Protein AF-A0A158B3M4-F1 (afdb_monomer)

Nearest PDB structures (foldseek):
  5ila-assembly1_A  TM=5.891E-01  e=2.094E+00  Arabidopsis thaliana
  6e8a-assembly1_A-3  TM=6.252E-01  e=7.733E+00  Salmonella enterica subsp. enterica serovar Typhimurium
  7zeb-assembly1_9  TM=3.702E-01  e=6.029E+00  Ovis aries
  5gpn-assembly1_b  TM=2.457E-01  e=3.444E+00  Sus scrofa
  5xtb-assembly1_B  TM=2.445E-01  e=8.229E+00  Homo sapiens

Sequence (99 aa):
MLRRANVKKPRENPSGKGVWIRVFDVSPAGKKRLVALAWRRTPFRTEPDTNDAPDDTDLAFGLPDGSVKWRNKAAFLKAWNIDLDARSLSGAEAKHTPS

Organism: NCBI:txid1777137

pLDDT: mean 76.66, std 18.83, range [39.22, 96.88]

Structure (mmCIF, N/CA/C/O backbone):
data_AF-A0A158B3M4-F1
#
_entry.id   AF-A0A158B3M4-F1
#
loop_
_atom_site.group_PDB
_atom_site.id
_atom_site.type_symbol
_atom_site.label_atom_id
_atom_site.label_alt_id
_atom_site.label_comp_id
_atom_site.label_asym_id
_atom_site.label_entity_id
_atom_site.label_seq_id
_atom_site.pdbx_PDB_ins_code
_atom_site.Cartn_x
_atom_site.Cartn_y
_atom_site.Cartn_z
_atom_site.occupancy
_atom_site.B_iso_or_equiv
_atom_site.auth_seq_id
_atom_site.auth_comp_id
_atom_site.auth_asym_id
_atom_site.auth_atom_id
_atom_site.pdbx_PDB_model_num
ATOM 1 N N . MET A 1 1 ? 28.980 17.049 29.793 1.00 39.41 1 MET A N 1
ATOM 2 C CA . MET A 1 1 ? 28.494 15.756 29.253 1.00 39.41 1 MET A CA 1
ATOM 3 C C . MET A 1 1 ? 27.095 15.955 28.682 1.00 39.41 1 MET A C 1
ATOM 5 O O . MET A 1 1 ? 26.176 16.181 29.455 1.00 39.41 1 MET A O 1
ATOM 9 N N . LEU A 1 2 ? 26.924 15.929 27.357 1.00 41.75 2 LEU A N 1
ATOM 10 C CA . LEU A 1 2 ? 25.615 16.105 26.713 1.00 41.75 2 LEU A CA 1
ATOM 11 C C . LEU A 1 2 ? 25.056 14.728 26.315 1.00 41.75 2 LEU A C 1
ATOM 13 O O . LEU A 1 2 ? 25.649 14.033 25.490 1.00 41.75 2 LEU A O 1
ATOM 17 N N . ARG A 1 3 ? 23.941 14.312 26.928 1.00 41.88 3 ARG A N 1
ATOM 18 C CA . ARG A 1 3 ? 23.232 13.068 26.589 1.00 41.88 3 ARG A CA 1
ATOM 19 C C . ARG A 1 3 ? 22.544 13.250 25.234 1.00 41.88 3 ARG A C 1
ATOM 21 O O . ARG A 1 3 ? 21.587 14.011 25.130 1.00 41.88 3 ARG A O 1
ATOM 28 N N . ARG A 1 4 ? 23.032 12.570 24.192 1.00 44.25 4 ARG A N 1
ATOM 29 C CA . ARG A 1 4 ? 22.353 12.516 22.889 1.00 44.25 4 ARG A CA 1
ATOM 30 C C . ARG A 1 4 ? 21.046 11.740 23.047 1.00 44.25 4 ARG A C 1
ATOM 32 O O . ARG A 1 4 ? 21.058 10.581 23.456 1.00 44.25 4 ARG A O 1
ATOM 39 N N . ALA A 1 5 ? 19.930 12.399 22.745 1.00 47.19 5 ALA A N 1
ATOM 40 C CA . ALA A 1 5 ? 18.622 11.771 22.661 1.00 47.19 5 ALA A CA 1
ATOM 41 C C . ALA A 1 5 ? 18.674 10.626 21.640 1.00 47.19 5 ALA A C 1
ATOM 43 O O . ALA A 1 5 ? 19.122 10.805 20.507 1.00 47.19 5 ALA A O 1
ATOM 44 N N . ASN A 1 6 ? 18.228 9.445 22.061 1.00 40.44 6 ASN A N 1
ATOM 45 C CA . ASN A 1 6 ? 18.100 8.274 21.208 1.00 40.44 6 ASN A CA 1
ATOM 46 C C . ASN A 1 6 ? 16.907 8.507 20.267 1.00 40.44 6 ASN A C 1
ATOM 48 O O . ASN A 1 6 ? 15.773 8.130 20.570 1.00 40.44 6 ASN A O 1
ATOM 52 N N . VAL A 1 7 ? 17.151 9.220 19.164 1.00 48.78 7 VAL A N 1
ATOM 53 C CA . VAL A 1 7 ? 16.191 9.397 18.075 1.00 48.78 7 VAL A CA 1
ATOM 54 C C . VAL A 1 7 ? 15.890 8.003 17.540 1.00 48.78 7 VAL A C 1
ATOM 56 O O . VAL A 1 7 ? 16.701 7.408 16.831 1.00 48.78 7 VAL A O 1
ATOM 59 N N . LYS A 1 8 ? 14.731 7.449 17.912 1.00 39.22 8 LYS A N 1
ATOM 60 C CA . LYS A 1 8 ? 14.194 6.263 17.248 1.00 39.22 8 LYS A CA 1
ATOM 61 C C . LYS A 1 8 ? 14.062 6.626 15.776 1.00 39.22 8 LYS A C 1
ATOM 63 O O . LYS A 1 8 ? 13.172 7.397 15.419 1.00 39.22 8 LYS A O 1
ATOM 68 N N . LYS A 1 9 ? 14.961 6.093 14.942 1.00 41.88 9 LYS A N 1
ATOM 69 C CA . LYS A 1 9 ? 14.811 6.144 13.489 1.00 41.88 9 LYS A CA 1
ATOM 70 C C . LYS A 1 9 ? 13.369 5.731 13.167 1.00 41.88 9 LYS A C 1
ATOM 72 O O . LYS A 1 9 ? 12.908 4.727 13.729 1.00 41.88 9 LYS A O 1
ATOM 77 N N . PRO A 1 10 ? 12.631 6.490 12.337 1.00 45.53 10 PRO A N 1
ATOM 78 C CA . PRO A 1 10 ? 11.341 6.020 11.856 1.00 45.53 10 PRO A CA 1
ATOM 79 C C . PRO A 1 10 ? 11.572 4.633 11.264 1.00 45.53 10 PRO A C 1
ATOM 81 O O . PRO A 1 10 ? 12.551 4.449 10.544 1.00 45.53 10 PRO A O 1
ATOM 84 N N . ARG A 1 11 ? 10.742 3.656 11.658 1.00 47.47 11 ARG A N 1
ATOM 85 C CA . ARG A 1 11 ? 10.827 2.263 11.195 1.00 47.47 11 ARG A CA 1
ATOM 86 C C . ARG A 1 11 ? 11.049 2.274 9.686 1.00 47.47 11 ARG A C 1
ATOM 88 O O . ARG A 1 11 ? 10.134 2.602 8.932 1.00 47.47 11 ARG A O 1
ATOM 95 N N . GLU A 1 12 ? 12.286 1.990 9.298 1.00 49.44 12 GLU A N 1
ATOM 96 C CA . GLU A 1 12 ? 12.706 1.928 7.912 1.00 49.44 12 GLU A CA 1
ATOM 97 C C . GLU A 1 12 ? 11.808 0.905 7.224 1.00 49.44 12 GLU A C 1
ATOM 99 O O . GLU A 1 12 ? 11.431 -0.110 7.819 1.00 49.44 12 GLU A O 1
ATOM 104 N N . ASN A 1 13 ? 11.373 1.226 6.009 1.00 52.41 13 ASN A N 1
ATOM 105 C CA . ASN A 1 13 ? 10.544 0.331 5.225 1.00 52.41 13 ASN A CA 1
ATOM 106 C C . ASN A 1 13 ? 11.209 -1.061 5.186 1.00 52.41 13 ASN A C 1
ATOM 108 O O . ASN A 1 13 ? 12.348 -1.140 4.726 1.00 52.41 13 ASN A O 1
ATOM 112 N N . PRO A 1 14 ? 10.540 -2.147 5.619 1.00 50.34 14 PRO A N 1
ATOM 113 C CA . PRO A 1 14 ? 11.164 -3.468 5.723 1.00 50.34 14 PRO A CA 1
ATOM 114 C C . PRO A 1 14 ? 11.687 -4.011 4.386 1.00 50.34 14 PRO A C 1
ATOM 116 O O . PRO A 1 14 ? 12.484 -4.940 4.381 1.00 50.34 14 PRO A O 1
ATOM 119 N N . SER A 1 15 ? 11.279 -3.427 3.253 1.00 54.03 15 SER A N 1
ATOM 120 C CA . SER A 1 15 ? 11.798 -3.801 1.935 1.00 54.03 15 SER A 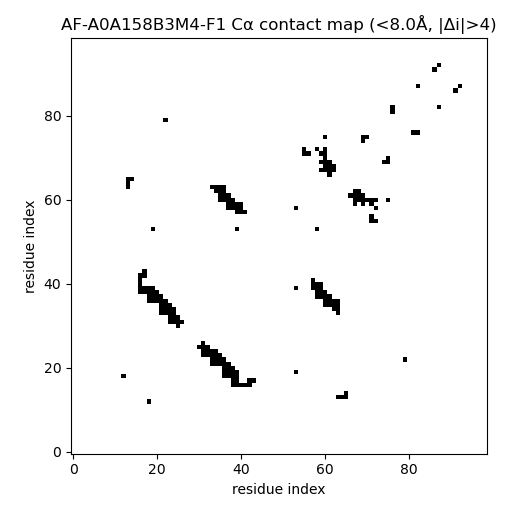CA 1
ATOM 121 C C . SER A 1 15 ? 13.028 -3.008 1.468 1.00 54.03 15 SER A C 1
ATOM 123 O O . SER A 1 15 ? 13.576 -3.364 0.430 1.00 54.03 15 SER A O 1
ATOM 125 N N . GLY A 1 16 ? 13.461 -1.942 2.158 1.00 56.00 16 GLY A N 1
ATOM 126 C CA . GLY A 1 16 ? 14.569 -1.076 1.704 1.00 56.00 16 GLY A CA 1
ATOM 127 C C . GLY A 1 16 ? 14.309 -0.346 0.371 1.00 56.00 16 GLY A C 1
ATOM 128 O O . GLY A 1 16 ? 15.209 0.266 -0.193 1.00 56.00 16 GLY A O 1
ATOM 129 N N . LYS A 1 17 ? 13.078 -0.423 -0.156 1.00 61.81 17 LYS A N 1
ATOM 130 C CA . LYS A 1 17 ? 12.651 0.139 -1.450 1.00 61.81 17 LYS A CA 1
ATOM 131 C C . LYS A 1 17 ? 11.815 1.409 -1.241 1.00 61.81 17 LYS A C 1
ATOM 133 O O . LYS A 1 17 ? 11.305 1.649 -0.150 1.00 61.81 17 LYS A O 1
ATOM 138 N N . GLY A 1 18 ? 11.645 2.240 -2.267 1.00 72.56 18 GLY A N 1
ATOM 139 C CA . GLY A 1 18 ? 10.725 3.382 -2.186 1.00 72.56 18 GLY A CA 1
ATOM 140 C C . GLY A 1 18 ? 9.287 2.905 -1.935 1.00 72.56 18 GLY A C 1
ATOM 141 O O . GLY A 1 18 ? 8.771 2.089 -2.704 1.00 72.56 18 GLY A O 1
ATOM 142 N N . VAL A 1 19 ? 8.651 3.374 -0.853 1.00 84.06 19 VAL A N 1
ATOM 143 C CA . VAL A 1 19 ? 7.229 3.101 -0.566 1.00 84.06 19 VAL A CA 1
ATOM 144 C C . VAL A 1 19 ? 6.388 4.214 -1.158 1.00 84.06 19 VAL A C 1
ATOM 146 O O . VAL A 1 19 ? 6.597 5.373 -0.814 1.00 84.06 19 VAL A O 1
ATOM 149 N N . TRP A 1 20 ? 5.416 3.840 -1.982 1.00 85.81 20 TRP A N 1
ATOM 150 C CA . TRP A 1 20 ? 4.494 4.768 -2.624 1.00 85.81 20 TRP A CA 1
ATOM 151 C C . TRP A 1 20 ? 3.237 5.005 -1.783 1.00 85.81 20 TRP A C 1
ATOM 153 O O . TRP A 1 20 ? 2.866 6.142 -1.521 1.00 85.81 20 TRP A O 1
ATOM 163 N N . ILE A 1 21 ? 2.606 3.934 -1.287 1.00 89.50 21 ILE A N 1
ATOM 164 C CA . ILE A 1 21 ? 1.390 4.029 -0.462 1.00 89.50 21 ILE A CA 1
ATOM 165 C C . ILE A 1 21 ? 1.597 3.248 0.832 1.00 89.50 21 ILE A C 1
ATOM 167 O O . ILE A 1 21 ? 2.101 2.125 0.812 1.00 89.50 21 ILE A O 1
ATOM 171 N N . ARG A 1 22 ? 1.172 3.828 1.959 1.00 92.69 22 ARG A N 1
ATOM 172 C CA . ARG A 1 22 ? 1.091 3.162 3.266 1.00 92.69 22 ARG A CA 1
ATOM 173 C C . ARG A 1 22 ? -0.345 3.215 3.766 1.00 92.69 22 ARG A C 1
ATOM 175 O O . ARG A 1 22 ? -0.901 4.300 3.897 1.00 92.69 22 ARG A O 1
ATOM 182 N N . VAL A 1 23 ? -0.910 2.060 4.094 1.00 94.12 23 VAL A N 1
ATOM 183 C CA . VAL A 1 23 ? -2.252 1.947 4.672 1.00 94.12 23 VAL A CA 1
ATOM 184 C C . VAL A 1 23 ? -2.121 1.635 6.152 1.00 94.12 23 VAL A C 1
ATOM 186 O O . VAL A 1 23 ? -1.515 0.629 6.534 1.00 94.12 23 VAL A O 1
ATOM 189 N N . PHE A 1 24 ? -2.684 2.508 6.983 1.00 94.25 24 PHE A N 1
ATOM 190 C CA . PHE A 1 24 ? -2.698 2.345 8.428 1.00 94.25 24 PHE A CA 1
ATOM 191 C C . PHE A 1 24 ? -4.112 2.056 8.914 1.00 94.25 24 PHE A C 1
ATOM 193 O O . PHE A 1 24 ? -5.038 2.804 8.624 1.00 94.25 24 PHE A O 1
ATOM 200 N N . ASP A 1 25 ? -4.236 1.007 9.710 1.00 93.06 25 ASP A N 1
ATOM 201 C CA . ASP A 1 25 ? -5.363 0.791 10.603 1.00 93.06 25 ASP A CA 1
ATOM 202 C C . ASP A 1 25 ? -5.136 1.634 11.866 1.00 93.06 25 ASP A C 1
ATOM 204 O O . ASP A 1 25 ? -4.045 1.604 12.454 1.00 93.06 25 ASP A O 1
ATOM 208 N N . VAL A 1 26 ? -6.121 2.443 12.246 1.00 94.62 26 VAL A N 1
ATOM 209 C CA . VAL A 1 26 ? -6.009 3.399 13.352 1.00 94.62 26 VAL A CA 1
ATOM 210 C C . VAL A 1 26 ? -7.044 3.046 14.406 1.00 94.62 26 VAL A C 1
ATOM 212 O O . VAL A 1 26 ? -8.243 3.155 14.177 1.00 94.62 26 VAL A O 1
ATOM 215 N N . SER A 1 27 ? -6.574 2.635 15.584 1.00 93.62 27 SER A N 1
ATOM 216 C CA . SER A 1 27 ? -7.464 2.341 16.711 1.00 93.62 27 SER A CA 1
ATOM 217 C C . SER A 1 27 ? -8.214 3.604 17.165 1.00 93.62 27 SER A C 1
ATOM 219 O O . SER A 1 27 ? -7.654 4.694 17.017 1.00 93.62 27 SER A O 1
ATOM 221 N N . PRO A 1 28 ? -9.347 3.483 17.880 1.00 95.00 28 PRO A N 1
ATOM 222 C CA . PRO A 1 28 ? -10.016 4.625 18.516 1.00 95.00 28 PRO A CA 1
ATOM 223 C C . PRO A 1 28 ? -9.105 5.455 19.439 1.00 95.00 28 PRO A C 1
ATOM 225 O O . PRO A 1 28 ? -9.268 6.662 19.551 1.00 95.00 28 PRO A O 1
ATOM 228 N N . ALA A 1 29 ? -8.088 4.830 20.044 1.00 94.44 29 ALA A N 1
ATOM 229 C CA . ALA A 1 29 ? -7.073 5.500 20.864 1.00 94.44 29 ALA A CA 1
ATOM 230 C C . ALA A 1 29 ? -5.951 6.186 20.044 1.00 94.44 29 ALA A C 1
ATOM 232 O O . ALA A 1 29 ? -4.924 6.574 20.595 1.00 94.44 29 ALA A O 1
ATOM 233 N N . GLY A 1 30 ? -6.081 6.274 18.716 1.00 92.69 30 GLY A N 1
ATOM 234 C CA . GLY A 1 30 ? -5.117 6.925 17.819 1.00 92.69 30 GLY A CA 1
ATOM 235 C C . GLY A 1 30 ? -3.863 6.109 17.478 1.00 92.69 30 GLY A C 1
ATOM 236 O O . GLY A 1 30 ? -3.011 6.568 16.713 1.00 92.69 30 GLY A O 1
ATOM 237 N N . LYS A 1 31 ? -3.723 4.881 17.995 1.00 95.38 31 LYS A N 1
ATOM 238 C CA . LYS A 1 31 ? -2.599 3.999 17.656 1.00 95.38 31 LYS A CA 1
ATOM 239 C C . LYS A 1 31 ? -2.690 3.545 16.198 1.00 95.38 31 LYS A C 1
ATOM 241 O O . LYS A 1 31 ? -3.658 2.899 15.808 1.00 95.38 31 LYS A O 1
ATOM 246 N N . LYS A 1 32 ? -1.643 3.835 15.421 1.00 95.38 32 LYS A N 1
ATOM 247 C CA . LYS A 1 32 ? -1.512 3.444 14.010 1.00 95.38 32 LYS A CA 1
ATOM 248 C C . LYS A 1 32 ? -0.799 2.099 13.876 1.00 95.38 32 LYS A C 1
ATOM 250 O O . LYS A 1 32 ? 0.272 1.899 14.455 1.00 95.38 32 LYS A O 1
ATOM 255 N N . ARG A 1 33 ? -1.350 1.204 13.061 1.00 95.44 33 ARG A N 1
ATOM 256 C CA . ARG A 1 33 ? -0.745 -0.067 12.654 1.00 95.44 33 ARG A CA 1
ATOM 257 C C . ARG A 1 33 ? -0.698 -0.125 11.135 1.00 95.44 33 ARG A C 1
ATOM 259 O O . ARG A 1 33 ? -1.721 -0.005 10.482 1.00 95.44 33 ARG A O 1
ATOM 266 N N . LEU A 1 34 ? 0.491 -0.305 10.573 1.00 94.62 34 LEU A N 1
ATOM 267 C CA . LEU A 1 34 ? 0.659 -0.503 9.136 1.00 94.62 34 LEU A CA 1
ATOM 268 C C . LEU A 1 34 ? 0.057 -1.863 8.758 1.00 94.62 34 LEU A C 1
ATOM 270 O O . LEU A 1 34 ? 0.425 -2.865 9.368 1.00 94.62 34 LEU A O 1
ATOM 274 N N . VAL A 1 35 ? -0.876 -1.891 7.806 1.00 95.19 35 VAL A N 1
ATOM 275 C CA . VAL A 1 35 ? -1.605 -3.112 7.404 1.00 95.19 35 VAL A CA 1
ATOM 276 C C . VAL A 1 35 ? -1.440 -3.4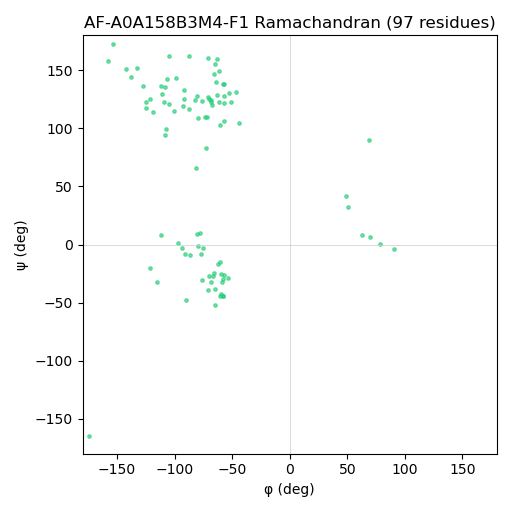54 5.929 1.00 95.19 35 VAL A C 1
ATOM 278 O O . VAL A 1 35 ? -1.598 -4.616 5.563 1.00 95.19 35 VAL A O 1
ATOM 281 N N . ALA A 1 36 ? -1.061 -2.484 5.096 1.00 95.38 36 ALA A N 1
ATOM 282 C CA . ALA A 1 36 ? -0.699 -2.727 3.707 1.00 95.38 36 ALA A CA 1
ATOM 283 C C . ALA A 1 36 ? 0.191 -1.623 3.139 1.00 95.38 36 ALA A C 1
ATOM 285 O O . ALA A 1 36 ? 0.226 -0.498 3.648 1.00 95.38 36 ALA A O 1
ATOM 286 N N . LEU A 1 37 ? 0.930 -1.960 2.088 1.00 95.19 37 LEU A N 1
ATOM 287 C CA . LEU A 1 37 ? 1.829 -1.052 1.391 1.00 95.19 37 LEU A CA 1
ATOM 288 C C . LEU A 1 37 ? 1.804 -1.304 -0.119 1.00 95.19 37 LEU A C 1
ATOM 290 O O . LEU A 1 37 ? 1.620 -2.437 -0.569 1.00 95.19 37 LEU A O 1
ATOM 294 N N . ALA A 1 38 ? 2.069 -0.241 -0.874 1.00 93.06 38 ALA A N 1
ATOM 295 C CA . ALA A 1 38 ? 2.531 -0.311 -2.253 1.00 93.06 38 ALA A CA 1
ATOM 296 C C . ALA A 1 38 ? 3.998 0.132 -2.293 1.00 93.06 38 ALA A C 1
ATOM 298 O O . ALA A 1 38 ? 4.316 1.239 -1.850 1.00 93.06 38 ALA A O 1
ATOM 299 N N . TRP A 1 39 ? 4.894 -0.715 -2.789 1.00 91.25 39 TRP A N 1
ATOM 300 C CA . TRP A 1 39 ? 6.332 -0.435 -2.854 1.00 91.25 39 TRP A CA 1
ATOM 301 C C . TRP A 1 39 ? 6.890 -0.772 -4.227 1.00 91.25 39 TRP A C 1
ATOM 303 O O . TRP A 1 39 ? 6.381 -1.663 -4.907 1.00 91.25 39 TRP A O 1
ATOM 313 N N . ARG A 1 40 ? 7.959 -0.088 -4.638 1.00 86.56 40 ARG A N 1
ATOM 314 C CA . ARG A 1 40 ? 8.622 -0.427 -5.900 1.00 86.56 40 ARG A CA 1
ATOM 315 C C . ARG A 1 40 ? 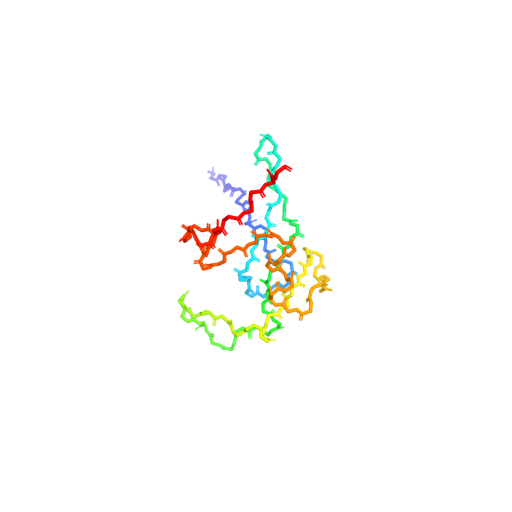9.225 -1.825 -5.840 1.00 86.56 40 ARG A C 1
ATOM 317 O O . ARG A 1 40 ? 9.829 -2.211 -4.842 1.00 86.56 40 ARG A O 1
ATOM 324 N N . ARG A 1 41 ? 9.117 -2.578 -6.930 1.00 85.19 41 ARG A N 1
ATOM 325 C CA . ARG A 1 41 ? 9.804 -3.859 -7.141 1.00 85.19 41 ARG A CA 1
ATOM 326 C C . ARG A 1 41 ? 11.295 -3.639 -7.344 1.00 85.19 41 ARG A C 1
ATOM 328 O O . ARG A 1 41 ? 12.102 -4.399 -6.802 1.00 85.19 41 ARG A O 1
ATOM 335 N N . THR A 1 42 ? 11.639 -2.583 -8.071 1.00 79.25 42 THR A N 1
ATOM 336 C CA . THR A 1 42 ? 13.000 -2.190 -8.430 1.00 79.25 42 THR A CA 1
ATOM 337 C C . THR A 1 42 ? 13.425 -0.940 -7.654 1.00 79.25 42 THR A C 1
ATOM 339 O O . THR A 1 42 ? 12.636 0.001 -7.522 1.00 79.25 42 THR A O 1
ATOM 342 N N . PRO A 1 43 ? 14.652 -0.909 -7.103 1.00 70.50 43 PRO A N 1
ATOM 343 C CA . PRO A 1 43 ? 15.197 0.316 -6.535 1.00 70.50 43 PRO A CA 1
ATOM 344 C C . PRO A 1 43 ? 15.393 1.366 -7.636 1.00 70.50 43 PRO A C 1
ATOM 346 O O . PRO A 1 43 ? 15.552 1.033 -8.813 1.00 70.50 43 PRO A O 1
ATOM 349 N N . PHE A 1 44 ? 15.389 2.637 -7.245 1.00 65.94 44 PHE A N 1
ATOM 350 C CA . PHE A 1 44 ? 15.699 3.736 -8.150 1.00 65.94 44 PHE A CA 1
ATOM 351 C C . PHE A 1 44 ? 17.144 3.621 -8.648 1.00 65.94 44 PHE A C 1
ATOM 353 O O . PHE A 1 44 ? 18.062 3.457 -7.847 1.00 65.94 44 PHE A O 1
ATOM 360 N N . ARG A 1 45 ? 17.344 3.690 -9.971 1.00 65.88 45 ARG A N 1
ATOM 361 C CA . ARG A 1 45 ? 18.686 3.852 -10.563 1.00 65.88 45 ARG A CA 1
ATOM 362 C C . ARG A 1 45 ? 19.184 5.294 -10.437 1.00 65.88 45 ARG A C 1
ATOM 364 O O . ARG A 1 45 ? 20.379 5.506 -10.281 1.00 65.88 45 ARG A O 1
ATOM 371 N N . THR A 1 46 ? 18.249 6.238 -10.456 1.00 67.75 46 THR A N 1
ATOM 372 C CA . THR A 1 46 ? 18.444 7.678 -10.273 1.00 67.75 46 THR A CA 1
ATOM 373 C C . THR A 1 46 ? 17.314 8.177 -9.387 1.00 67.75 46 THR A C 1
ATOM 375 O O . THR A 1 46 ? 16.200 7.657 -9.488 1.00 67.75 46 THR A O 1
ATOM 378 N N . GLU A 1 47 ? 17.596 9.138 -8.510 1.00 68.38 47 GLU A N 1
ATOM 379 C CA . GLU A 1 47 ? 16.576 9.747 -7.656 1.00 68.38 47 GLU A CA 1
ATOM 380 C C . GLU A 1 47 ? 15.452 10.331 -8.535 1.00 68.38 47 GLU A C 1
ATOM 382 O O . GLU A 1 47 ? 15.750 11.100 -9.450 1.00 68.38 47 GLU A O 1
ATOM 387 N N . PRO A 1 48 ? 14.194 9.893 -8.349 1.00 66.75 48 PRO A N 1
ATOM 388 C CA . PRO A 1 48 ? 13.067 10.378 -9.142 1.00 66.75 48 PRO A CA 1
ATOM 389 C C . PRO A 1 48 ? 12.735 11.822 -8.758 1.00 66.75 48 PRO A C 1
ATOM 391 O O . PRO A 1 48 ? 13.047 12.254 -7.643 1.00 66.75 48 PRO A O 1
ATOM 394 N N . ASP A 1 49 ? 12.029 12.543 -9.628 1.00 71.62 49 ASP A N 1
ATOM 395 C CA . ASP A 1 49 ? 11.397 13.785 -9.193 1.00 71.62 49 ASP A CA 1
ATOM 396 C C . ASP A 1 49 ? 10.380 13.471 -8.078 1.00 71.62 49 ASP A C 1
ATOM 398 O O . ASP A 1 49 ? 9.764 12.402 -8.041 1.00 71.62 49 ASP A O 1
ATOM 402 N N . THR A 1 50 ? 10.180 14.408 -7.153 1.00 64.69 50 THR A N 1
ATOM 403 C CA . THR A 1 50 ? 9.202 14.256 -6.063 1.00 64.69 50 THR A CA 1
ATOM 404 C C . THR A 1 50 ? 7.776 14.071 -6.596 1.00 64.69 50 THR A C 1
ATOM 406 O O . THR A 1 50 ? 6.945 13.461 -5.922 1.00 64.69 50 THR A O 1
ATOM 409 N N . ASN A 1 51 ? 7.497 14.564 -7.806 1.00 67.44 51 ASN A N 1
ATOM 410 C CA . ASN A 1 51 ? 6.187 14.467 -8.448 1.00 67.44 51 ASN A CA 1
ATOM 411 C C . ASN A 1 51 ? 6.034 13.254 -9.378 1.00 67.44 51 ASN A C 1
ATOM 413 O O . ASN A 1 51 ? 4.940 13.035 -9.904 1.00 67.44 51 ASN A O 1
ATOM 417 N N . ASP A 1 52 ? 7.085 12.455 -9.577 1.00 69.94 52 ASP A N 1
ATOM 418 C CA . ASP A 1 52 ? 7.016 11.301 -10.469 1.00 69.94 52 ASP A CA 1
ATOM 419 C C . ASP A 1 52 ? 6.206 10.169 -9.833 1.00 69.94 52 ASP A C 1
ATOM 421 O O . ASP A 1 52 ? 6.632 9.489 -8.891 1.00 69.94 52 ASP A O 1
ATOM 425 N N . ALA A 1 53 ? 5.022 9.927 -10.394 1.00 74.00 53 ALA A N 1
ATOM 426 C CA . ALA A 1 53 ? 4.249 8.741 -10.078 1.00 74.00 53 ALA A CA 1
ATOM 427 C C . ALA A 1 53 ? 4.938 7.501 -10.683 1.00 74.00 53 ALA A C 1
ATOM 429 O O . ALA A 1 53 ? 5.207 7.475 -11.885 1.00 74.00 53 ALA A O 1
ATOM 430 N N . PRO A 1 54 ? 5.215 6.449 -9.891 1.00 75.75 54 PRO A N 1
ATOM 431 C CA . PRO A 1 54 ? 5.738 5.204 -10.431 1.00 75.75 54 PRO A CA 1
ATOM 432 C C . PRO A 1 54 ? 4.694 4.535 -11.328 1.00 75.75 54 PRO A C 1
ATOM 434 O O . PRO A 1 54 ? 3.496 4.580 -11.038 1.00 75.75 54 PRO A O 1
ATOM 437 N N . ASP A 1 55 ? 5.166 3.848 -12.367 1.00 82.69 55 ASP A N 1
ATOM 438 C CA . ASP A 1 55 ? 4.330 2.945 -13.153 1.00 82.69 55 ASP A CA 1
ATOM 439 C C . ASP A 1 55 ? 3.740 1.859 -12.233 1.00 82.69 55 ASP A C 1
ATOM 441 O O . ASP A 1 55 ? 4.416 1.301 -11.361 1.00 82.69 55 ASP A O 1
ATOM 445 N N . ASP A 1 56 ? 2.463 1.537 -12.419 1.00 83.88 56 ASP A N 1
ATOM 446 C CA . ASP A 1 56 ? 1.775 0.499 -11.658 1.00 83.88 56 ASP A CA 1
ATOM 447 C C . ASP A 1 56 ? 2.459 -0.877 -11.796 1.00 83.88 56 ASP A C 1
ATOM 449 O O . ASP A 1 56 ? 2.412 -1.690 -10.866 1.00 83.88 56 ASP A O 1
ATOM 453 N N . THR A 1 57 ? 3.107 -1.143 -12.934 1.00 85.81 57 THR A N 1
ATOM 454 C CA . THR A 1 57 ? 3.872 -2.373 -13.207 1.00 85.81 57 THR A CA 1
ATOM 455 C C . THR A 1 57 ? 5.163 -2.460 -12.391 1.00 85.81 57 THR A C 1
ATOM 457 O O . THR A 1 57 ? 5.590 -3.560 -12.019 1.00 85.81 57 THR A O 1
ATOM 460 N N . ASP A 1 58 ? 5.727 -1.310 -12.017 1.00 87.50 58 ASP A N 1
ATOM 461 C CA . ASP A 1 58 ? 6.892 -1.204 -11.142 1.00 87.50 58 ASP A CA 1
ATOM 462 C C . ASP A 1 58 ? 6.537 -1.422 -9.669 1.00 87.50 58 ASP A C 1
ATOM 464 O O . ASP A 1 58 ? 7.436 -1.540 -8.832 1.00 87.50 58 ASP A O 1
ATOM 468 N N . LEU A 1 59 ? 5.251 -1.502 -9.321 1.00 90.31 59 LEU A N 1
ATOM 469 C CA . LEU A 1 59 ? 4.794 -1.644 -7.947 1.00 90.31 59 LEU A CA 1
ATOM 470 C C . LEU A 1 59 ? 4.445 -3.092 -7.577 1.00 90.31 59 LEU A C 1
ATOM 472 O O . LEU A 1 59 ? 3.916 -3.904 -8.344 1.00 90.31 59 LEU A O 1
ATOM 476 N N . ALA A 1 60 ? 4.762 -3.424 -6.335 1.00 94.00 60 ALA A N 1
ATOM 477 C CA . ALA A 1 60 ? 4.241 -4.564 -5.608 1.00 94.00 60 ALA A CA 1
ATOM 478 C C . ALA A 1 60 ? 3.241 -4.063 -4.561 1.00 94.00 60 ALA A C 1
ATOM 480 O O . ALA A 1 60 ? 3.441 -3.013 -3.949 1.00 94.00 60 ALA A O 1
ATOM 481 N N . PHE A 1 61 ? 2.170 -4.829 -4.363 1.00 95.19 61 PHE A N 1
ATOM 482 C CA . PHE A 1 61 ? 1.061 -4.473 -3.485 1.00 95.19 61 PHE A CA 1
ATOM 483 C C . PHE A 1 61 ? 0.844 -5.590 -2.476 1.00 95.19 61 PHE A C 1
ATOM 485 O O . PHE A 1 61 ? 0.503 -6.723 -2.842 1.00 95.19 61 PHE A O 1
ATOM 492 N N . GLY A 1 62 ? 1.022 -5.292 -1.196 1.00 95.25 62 GLY A N 1
ATOM 493 C CA . GLY A 1 62 ? 1.079 -6.363 -0.217 1.00 95.25 62 GLY A CA 1
ATOM 494 C C . GLY A 1 62 ? 1.155 -5.934 1.234 1.00 95.25 62 GLY A C 1
ATOM 495 O O . GLY A 1 62 ? 0.837 -4.800 1.598 1.00 95.25 62 GLY A O 1
ATOM 496 N N . LEU A 1 63 ? 1.515 -6.901 2.063 1.00 95.38 63 LEU A N 1
ATOM 497 C CA . LEU A 1 63 ? 1.518 -6.791 3.510 1.00 95.38 63 LEU A CA 1
ATOM 498 C C . LEU A 1 63 ? 2.852 -6.226 4.032 1.00 95.38 63 LEU A C 1
ATOM 500 O O . LEU A 1 63 ? 3.862 -6.249 3.326 1.00 95.38 63 LEU A O 1
ATOM 504 N N . PRO A 1 64 ? 2.884 -5.737 5.285 1.00 92.94 64 PRO A N 1
ATOM 505 C CA . PRO A 1 64 ? 4.105 -5.221 5.906 1.00 92.94 64 PRO A CA 1
ATOM 506 C C . PRO A 1 64 ? 5.231 -6.247 6.069 1.00 92.94 64 PRO A C 1
ATOM 508 O O . PRO A 1 64 ? 6.370 -5.847 6.284 1.00 92.94 64 PRO A O 1
ATOM 511 N N . ASP A 1 65 ? 4.926 -7.542 5.978 1.00 90.06 65 ASP A N 1
ATOM 512 C CA . ASP A 1 65 ? 5.912 -8.629 5.999 1.00 90.06 65 ASP A CA 1
ATOM 513 C C . ASP A 1 65 ? 6.614 -8.843 4.641 1.00 90.06 65 ASP A C 1
ATOM 515 O O . ASP A 1 65 ? 7.495 -9.690 4.530 1.00 90.06 65 ASP A O 1
ATOM 519 N N . GLY A 1 66 ? 6.249 -8.065 3.613 1.00 89.31 66 GLY A N 1
ATOM 520 C CA . GLY A 1 66 ? 6.792 -8.164 2.257 1.00 89.31 66 GLY A CA 1
ATOM 521 C C . GLY A 1 66 ? 6.015 -9.104 1.331 1.00 89.31 66 GLY A C 1
ATOM 522 O O . GLY A 1 66 ? 6.321 -9.165 0.139 1.00 89.31 66 GLY A O 1
ATOM 523 N N . SER A 1 67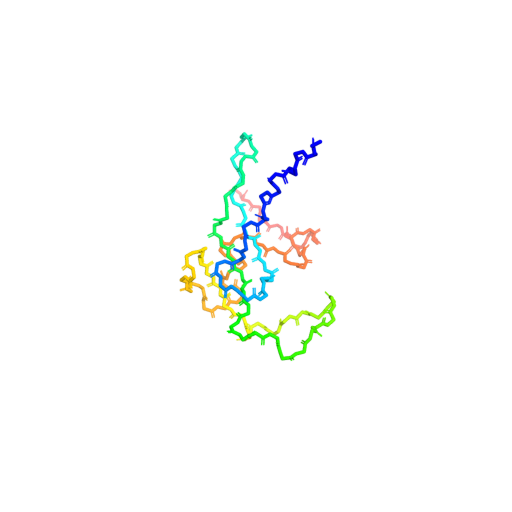 ? 4.987 -9.797 1.828 1.00 93.62 67 SER A N 1
ATOM 524 C CA . SER A 1 67 ? 4.156 -10.693 1.022 1.00 93.62 67 SER A CA 1
ATOM 525 C C . SER A 1 67 ? 3.291 -9.907 0.042 1.00 93.62 67 SER A C 1
ATOM 527 O O . SER A 1 67 ? 2.501 -9.050 0.443 1.00 93.62 67 SER A O 1
ATOM 529 N N . VAL A 1 68 ? 3.382 -10.227 -1.250 1.00 95.56 68 VAL A N 1
ATOM 530 C CA . VAL A 1 68 ? 2.501 -9.660 -2.282 1.00 95.56 68 VAL A CA 1
ATOM 531 C C . VAL A 1 68 ? 1.133 -10.331 -2.194 1.00 95.56 68 VAL A C 1
ATOM 533 O O . VAL A 1 68 ? 1.030 -11.551 -2.288 1.00 95.56 68 VAL A O 1
ATOM 536 N N . LYS A 1 69 ? 0.076 -9.532 -2.021 1.00 96.88 69 LYS A N 1
ATOM 537 C CA . LYS A 1 69 ? -1.303 -10.023 -1.853 1.00 96.88 69 LYS A CA 1
ATOM 538 C C . LYS A 1 69 ? -2.223 -9.609 -3.000 1.00 96.88 69 LYS A C 1
ATOM 540 O O . LYS A 1 69 ? -3.136 -10.356 -3.340 1.00 96.88 69 LYS A O 1
ATOM 545 N N . TRP A 1 70 ? -1.994 -8.445 -3.609 1.00 96.75 70 TRP A N 1
ATOM 546 C CA . TRP A 1 70 ? -2.840 -7.930 -4.688 1.00 96.75 70 TRP A CA 1
ATOM 547 C C . TRP A 1 70 ? -2.094 -7.931 -6.019 1.00 96.75 70 TRP A C 1
ATOM 549 O O . TRP A 1 70 ? -0.934 -7.533 -6.100 1.00 96.75 70 TRP A O 1
ATOM 559 N N . ARG A 1 71 ? -2.785 -8.374 -7.076 1.00 94.31 71 ARG A N 1
ATOM 560 C CA . ARG A 1 71 ? -2.200 -8.552 -8.414 1.00 94.31 71 ARG A CA 1
ATOM 561 C C . ARG A 1 71 ? -1.825 -7.230 -9.090 1.00 94.31 71 ARG A C 1
ATOM 563 O O . ARG A 1 71 ? -0.887 -7.206 -9.878 1.00 94.31 71 ARG A O 1
ATOM 570 N N . ASN A 1 72 ? -2.571 -6.162 -8.822 1.00 93.62 72 ASN A N 1
ATOM 571 C CA . ASN A 1 72 ? -2.395 -4.844 -9.431 1.00 93.62 72 ASN A CA 1
ATOM 572 C C . ASN A 1 72 ? -2.921 -3.732 -8.504 1.00 93.62 72 ASN A C 1
ATOM 574 O O . ASN A 1 72 ? -3.564 -4.011 -7.484 1.00 93.62 72 ASN A O 1
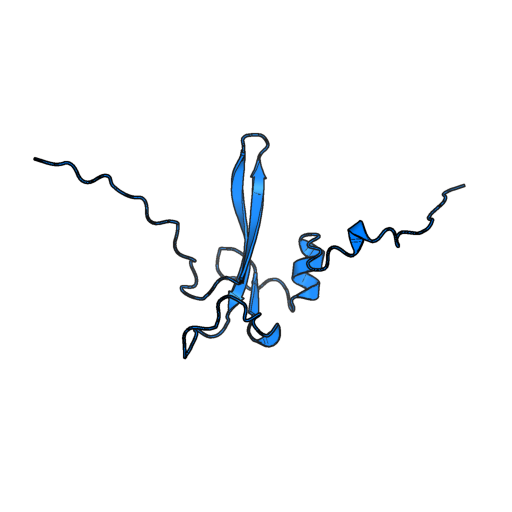ATOM 578 N N . LYS A 1 73 ? -2.671 -2.473 -8.885 1.00 92.81 73 LYS A N 1
ATOM 579 C CA . LYS A 1 73 ? -3.092 -1.284 -8.134 1.00 92.81 73 LYS A CA 1
ATOM 580 C C . LYS A 1 73 ? -4.598 -1.217 -7.930 1.00 92.81 73 LYS A C 1
ATOM 582 O O . LYS A 1 73 ? -5.036 -0.959 -6.818 1.00 92.81 73 LYS A O 1
ATOM 587 N N . ALA A 1 74 ? -5.394 -1.499 -8.961 1.00 92.62 74 ALA A N 1
ATOM 588 C CA . ALA A 1 74 ? -6.852 -1.447 -8.861 1.00 92.62 74 ALA A CA 1
ATOM 589 C C . ALA A 1 74 ? -7.389 -2.390 -7.769 1.00 92.62 74 ALA A C 1
ATOM 591 O O . ALA A 1 74 ? -8.214 -1.989 -6.951 1.00 92.62 74 ALA A O 1
ATOM 592 N N . ALA A 1 75 ? -6.873 -3.621 -7.697 1.00 94.75 75 ALA A N 1
ATOM 593 C CA . ALA A 1 75 ? -7.241 -4.576 -6.653 1.00 94.75 75 ALA A CA 1
ATOM 594 C C . ALA A 1 75 ? -6.812 -4.108 -5.253 1.00 94.75 75 ALA A C 1
ATOM 596 O O . ALA A 1 75 ? -7.554 -4.299 -4.290 1.00 94.75 75 ALA A O 1
ATOM 597 N N . PHE A 1 76 ? -5.637 -3.486 -5.141 1.00 95.69 76 PHE A N 1
ATOM 598 C CA . PHE A 1 76 ? -5.145 -2.914 -3.890 1.00 95.69 76 PHE A CA 1
ATOM 599 C C . PHE A 1 76 ? -6.014 -1.746 -3.410 1.00 95.69 76 PHE A C 1
ATOM 601 O O . PHE A 1 76 ? -6.479 -1.761 -2.274 1.00 95.69 76 PHE A O 1
ATOM 608 N N . LEU A 1 77 ? -6.274 -0.763 -4.277 1.00 93.62 77 LEU A N 1
ATOM 609 C CA . LEU A 1 77 ? -7.092 0.408 -3.957 1.00 93.62 77 LEU A CA 1
ATOM 610 C C . LEU A 1 77 ? -8.513 -0.002 -3.569 1.00 93.62 77 LEU A C 1
ATOM 612 O O . LEU A 1 77 ? -9.020 0.447 -2.544 1.00 93.62 77 LEU A O 1
ATOM 616 N N . LYS A 1 78 ? -9.112 -0.933 -4.323 1.00 93.50 78 LYS A N 1
ATOM 617 C CA . LYS A 1 78 ? -10.437 -1.481 -4.017 1.00 93.50 78 LYS A CA 1
ATOM 618 C C . LYS A 1 78 ? -10.481 -2.167 -2.650 1.00 93.50 78 LYS A C 1
ATOM 620 O O . LYS A 1 78 ? -11.441 -1.978 -1.914 1.00 93.50 78 LYS A O 1
ATOM 625 N N . ALA A 1 79 ? -9.457 -2.944 -2.291 1.00 95.00 79 ALA A N 1
ATOM 626 C CA . ALA A 1 79 ? -9.423 -3.653 -1.009 1.00 95.00 79 ALA A CA 1
ATOM 627 C C . ALA A 1 79 ? -9.357 -2.719 0.209 1.00 95.00 79 ALA A C 1
ATOM 629 O O . ALA A 1 79 ? -9.770 -3.116 1.295 1.00 95.00 79 ALA A O 1
ATOM 630 N N . TRP A 1 80 ? -8.853 -1.498 0.022 1.00 93.31 80 TRP A N 1
ATOM 631 C CA . TRP A 1 80 ? -8.709 -0.494 1.078 1.00 93.31 80 TRP A CA 1
ATOM 632 C C . TRP A 1 80 ? -9.642 0.708 0.911 1.00 93.31 80 TRP A C 1
ATOM 634 O O . TRP A 1 80 ? -9.502 1.679 1.647 1.00 93.31 80 TRP A O 1
ATOM 644 N N . ASN A 1 81 ? -10.582 0.642 -0.039 1.00 90.12 81 ASN A N 1
ATOM 645 C CA . ASN A 1 81 ? -11.495 1.730 -0.393 1.00 90.12 81 ASN A CA 1
ATOM 646 C C . ASN A 1 81 ? -10.777 3.079 -0.615 1.00 90.12 81 ASN A C 1
ATOM 648 O O . ASN A 1 81 ? -11.214 4.123 -0.137 1.00 90.12 81 ASN A O 1
ATOM 652 N N . ILE A 1 82 ? -9.626 3.040 -1.292 1.00 88.00 82 ILE A N 1
ATOM 653 C CA . ILE A 1 82 ? -8.823 4.229 -1.586 1.00 88.00 82 ILE A CA 1
ATOM 65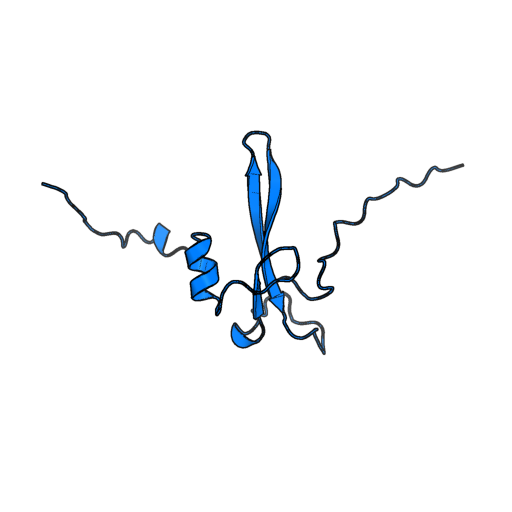4 C C . ILE A 1 82 ? -9.232 4.766 -2.953 1.00 88.00 82 ILE A C 1
ATOM 656 O O . ILE A 1 82 ? -9.046 4.102 -3.973 1.00 88.00 82 ILE A O 1
ATOM 660 N N . ASP A 1 83 ? -9.718 5.997 -2.965 1.00 84.62 83 ASP A N 1
ATOM 661 C CA . ASP A 1 83 ? -10.072 6.737 -4.167 1.00 84.62 83 ASP A CA 1
ATOM 662 C C . ASP A 1 83 ? -9.047 7.850 -4.401 1.00 84.62 83 ASP A C 1
ATOM 664 O O . ASP A 1 83 ? -9.122 8.923 -3.807 1.00 84.62 83 ASP A O 1
ATOM 668 N N . LEU A 1 84 ? -8.038 7.557 -5.227 1.00 81.81 84 LEU A N 1
ATOM 669 C CA . LEU A 1 84 ? -6.936 8.490 -5.493 1.00 81.81 84 LEU A CA 1
ATOM 670 C C . LEU A 1 84 ? -7.388 9.745 -6.247 1.00 81.81 84 LEU A C 1
ATOM 672 O O . LEU A 1 84 ? -6.771 10.793 -6.094 1.00 81.81 84 LEU A O 1
ATOM 676 N N . ASP A 1 85 ? -8.459 9.629 -7.029 1.00 81.69 85 ASP A N 1
ATOM 677 C CA . ASP A 1 85 ? -8.982 10.704 -7.872 1.00 81.69 85 ASP A CA 1
ATOM 678 C C . ASP A 1 85 ? -10.135 11.459 -7.189 1.00 81.69 85 ASP A C 1
ATOM 680 O O . ASP A 1 85 ? -10.734 12.345 -7.795 1.00 81.69 85 ASP A O 1
ATOM 684 N N . ALA A 1 86 ? -10.490 11.082 -5.954 1.00 78.62 86 ALA A N 1
ATOM 685 C CA . ALA A 1 86 ? -11.638 11.611 -5.221 1.00 78.62 86 ALA A CA 1
ATOM 686 C C . ALA A 1 86 ? -12.959 11.587 -6.027 1.00 78.62 86 ALA A C 1
ATOM 688 O O . ALA A 1 86 ? -13.831 12.439 -5.840 1.00 78.62 86 ALA A O 1
ATOM 689 N N . ARG A 1 87 ? -13.145 10.604 -6.919 1.00 77.62 87 ARG A N 1
ATOM 690 C CA . ARG A 1 87 ? -14.371 10.435 -7.723 1.00 77.62 87 ARG A CA 1
ATOM 691 C C . ARG A 1 87 ? -15.620 10.263 -6.863 1.00 77.62 87 ARG A C 1
ATOM 693 O O . ARG A 1 87 ? -16.686 10.728 -7.251 1.00 77.62 87 ARG A O 1
ATOM 700 N N . SER A 1 88 ? -15.497 9.654 -5.693 1.00 73.44 88 SER A N 1
ATOM 701 C CA . SER A 1 88 ? -16.548 9.555 -4.674 1.00 73.44 88 SER A CA 1
ATOM 702 C C . SER A 1 88 ? -17.069 10.922 -4.217 1.00 73.44 88 SER A C 1
ATOM 704 O O . SER A 1 88 ? -18.229 11.039 -3.838 1.00 73.44 88 SER A O 1
ATOM 706 N N . LEU A 1 89 ? -16.261 11.981 -4.320 1.00 73.25 89 LEU A N 1
ATOM 707 C CA . LEU A 1 89 ? -16.666 13.349 -3.989 1.00 73.25 89 LEU A CA 1
ATOM 708 C C . LEU A 1 89 ? -17.338 14.081 -5.162 1.00 73.25 89 LEU A C 1
ATOM 7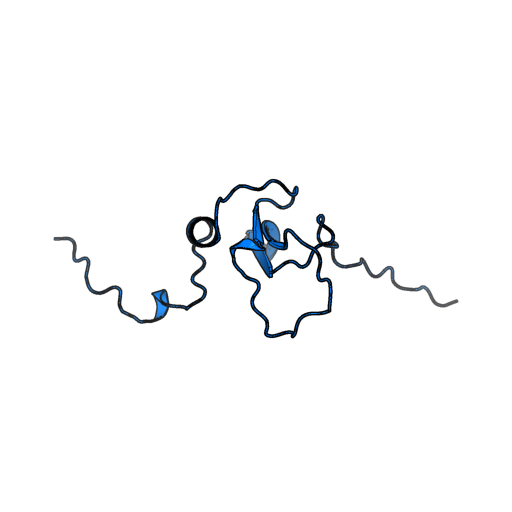10 O O . LEU A 1 89 ? -17.876 15.168 -4.971 1.00 73.25 89 LEU A O 1
ATOM 714 N N . SER A 1 90 ? -17.333 13.508 -6.371 1.00 74.62 90 SER A N 1
ATOM 715 C CA . SER A 1 90 ? -17.854 14.166 -7.580 1.00 74.62 90 SER A CA 1
ATOM 716 C C . SER A 1 90 ? -19.387 14.209 -7.674 1.00 74.62 90 SER A C 1
ATOM 718 O O . SER A 1 90 ? -19.925 14.773 -8.623 1.00 74.62 90 SER A O 1
ATOM 720 N N . GLY A 1 91 ? -20.112 13.615 -6.716 1.00 61.78 91 GLY A N 1
ATOM 721 C CA . GLY A 1 91 ? -21.581 13.618 -6.693 1.00 61.78 91 GLY A CA 1
ATOM 722 C C . GLY A 1 91 ? -22.246 12.771 -7.789 1.00 61.78 91 GLY A C 1
ATOM 723 O O . GLY A 1 91 ? -23.468 12.780 -7.904 1.00 61.78 91 GLY A O 1
ATOM 724 N N . ALA A 1 92 ? -21.474 12.010 -8.572 1.00 58.88 92 ALA A N 1
ATOM 725 C CA . ALA A 1 92 ? -21.975 11.125 -9.627 1.00 58.88 92 ALA A CA 1
ATOM 726 C C . ALA A 1 92 ? -22.556 9.790 -9.110 1.00 58.88 92 ALA A C 1
ATOM 728 O O . ALA A 1 92 ? -22.878 8.908 -9.905 1.00 58.88 92 ALA A O 1
ATOM 729 N N . GLU A 1 93 ? -22.736 9.632 -7.796 1.00 53.12 93 GLU A N 1
ATOM 730 C CA . GLU A 1 93 ? -23.550 8.557 -7.223 1.00 53.12 93 GLU A CA 1
ATOM 731 C C . GLU A 1 93 ? -25.033 8.963 -7.288 1.00 53.12 93 GLU A C 1
ATOM 733 O O . GLU A 1 93 ? -25.703 9.253 -6.297 1.00 53.12 93 GLU A O 1
ATOM 738 N N . ALA A 1 94 ? -25.548 9.074 -8.512 1.00 51.66 94 ALA A N 1
ATOM 739 C CA . ALA A 1 94 ? -26.946 9.375 -8.754 1.00 51.66 94 ALA A CA 1
ATOM 740 C C . ALA A 1 94 ? -27.799 8.103 -8.599 1.00 51.66 94 ALA A C 1
ATOM 742 O O . ALA A 1 94 ? -27.827 7.247 -9.477 1.00 51.66 94 ALA A O 1
ATOM 743 N N . LYS A 1 95 ? -28.575 8.086 -7.509 1.00 49.84 95 LYS A N 1
ATOM 744 C CA . LYS A 1 95 ? -29.876 7.413 -7.337 1.00 49.84 95 LYS A CA 1
ATOM 745 C C . LYS A 1 95 ? -29.871 5.878 -7.321 1.00 49.84 95 LYS A C 1
ATOM 747 O O . LYS A 1 95 ? -30.195 5.232 -8.311 1.00 49.84 95 LYS A O 1
ATOM 752 N N . HIS A 1 96 ? -29.725 5.311 -6.125 1.00 43.59 96 HIS A N 1
ATOM 753 C CA . HIS A 1 96 ? -30.449 4.088 -5.776 1.00 43.59 96 HIS A CA 1
ATOM 754 C C . HIS A 1 96 ? -31.548 4.457 -4.772 1.00 43.59 96 HIS A C 1
ATOM 756 O O . HIS A 1 96 ? -31.288 4.676 -3.593 1.00 43.59 96 HIS A O 1
ATOM 762 N N .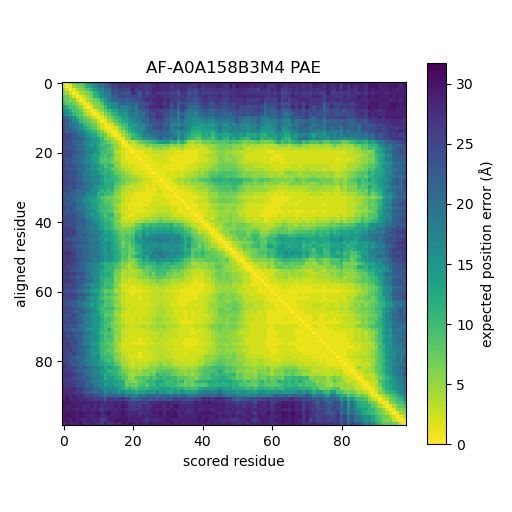 THR A 1 97 ? -32.779 4.602 -5.260 1.00 47.84 97 THR A N 1
ATOM 763 C CA . THR A 1 97 ? -33.981 4.712 -4.425 1.00 47.84 97 THR A CA 1
ATOM 764 C C . THR A 1 97 ? -34.468 3.291 -4.141 1.00 47.84 97 THR A C 1
ATOM 766 O O . THR A 1 97 ? -34.810 2.601 -5.101 1.00 47.84 97 THR A O 1
ATOM 769 N N . PRO A 1 98 ? -34.494 2.801 -2.892 1.00 53.66 98 PRO A N 1
ATOM 770 C CA . PRO A 1 98 ? -35.285 1.623 -2.575 1.00 53.66 98 PRO A CA 1
ATOM 771 C C . PRO A 1 98 ? -36.743 2.051 -2.351 1.00 53.66 98 PRO A C 1
ATOM 773 O O . PRO A 1 98 ? -37.010 2.957 -1.559 1.00 53.66 98 PRO A O 1
ATOM 776 N N . SER A 1 99 ? -37.658 1.440 -3.109 1.00 52.28 99 SER A N 1
ATOM 777 C CA . SER A 1 99 ? -39.084 1.351 -2.762 1.00 52.28 99 SER A CA 1
ATOM 778 C C . SER A 1 99 ? -39.299 0.372 -1.617 1.00 52.28 99 SER A C 1
ATOM 780 O O . SER A 1 99 ? -38.512 -0.598 -1.530 1.00 52.28 99 SER A O 1
#

Secondary structure (DSSP, 8-state):
-------------TTSS-EEEEEEEE-TT--EEEEEEEEESS--SSPPPTT-PPPGGGEEEE-TTS-EEESSHHHHHHHTT--TT-GGGGS--------

Solvent-accessible surface area (backbone atoms only — not comparable to full-atom values): 6665 Å² total; per-residue (Å²): 137,84,83,77,78,83,73,75,70,74,83,68,60,86,79,81,40,62,68,79,44,79,42,65,50,64,46,97,88,67,53,72,40,77,62,31,36,31,29,39,74,62,70,77,92,59,89,71,62,94,82,62,78,77,60,67,86,47,45,41,30,23,37,74,89,70,50,74,75,36,95,45,60,69,57,43,29,62,77,66,73,53,64,91,80,48,61,87,74,67,66,76,84,74,78,86,80,84,131

Mean predicted aligned error: 11.86 Å

Radius of gyration: 18.27 Å; Cα contacts (8 Å, |Δi|>4): 104; chains: 1; bounding box: 68×27×42 Å

Foldseek 3Di:
DDDDPPPPDDPQQPVVFDWDDWDWDADPVRDTDTFKTKTFPDHDPDDDPPPDDDDQVRIAIGGSVPDGDDPTDVR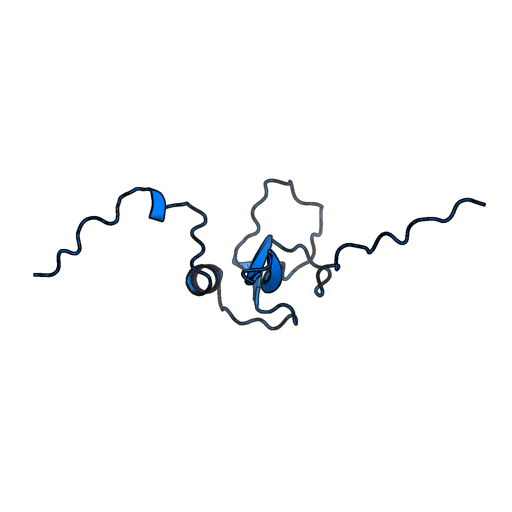RCVVRVNDPPPVVVVPPPPDDDDD